Protein AF-H1AEE4-F1 (afdb_monomer_lite)

Foldseek 3Di:
DQDDDDDDDDCLQVVADPPPVVADRQGNDPPDGDPCVVVVVVVVVVVVVCVPVPDPPVPGPPPPDD

Organism: NCBI:txid370362

Radius of gyration: 15.59 Å; chains: 1; bounding box: 34×21×40 Å

pLDDT: mean 79.07, std 12.91, range [50.41, 95.0]

Secondary structure (DSSP, 8-state):
----------HHHHTS-TTTSS--SS-SSTT---TTHHHHHHHHHHHHHHHHHHS-GGG-TT----

Structure (mmCIF, N/CA/C/O backbone):
data_AF-H1AEE4-F1
#
_entry.id   AF-H1AEE4-F1
#
loop_
_atom_site.group_PDB
_atom_site.id
_atom_site.type_symbol
_atom_site.label_atom_id
_atom_site.label_alt_id
_atom_site.label_comp_id
_atom_site.label_asym_id
_atom_site.label_entity_id
_atom_site.label_seq_id
_atom_site.pdbx_PDB_ins_code
_atom_site.Cartn_x
_atom_site.Cartn_y
_atom_site.Cartn_z
_atom_site.occupancy
_atom_site.B_iso_or_equiv
_atom_site.auth_seq_id
_atom_site.auth_comp_id
_atom_site.auth_asym_id
_atom_site.auth_atom_id
_atom_site.pdbx_PDB_model_num
ATOM 1 N N . ARG A 1 1 ? -0.928 1.932 -22.362 1.00 50.41 1 ARG A N 1
ATOM 2 C CA . ARG A 1 1 ? -0.587 0.678 -23.080 1.00 50.41 1 ARG A CA 1
ATOM 3 C C . ARG A 1 1 ? 0.942 0.655 -23.121 1.00 50.41 1 ARG A C 1
ATOM 5 O O . ARG A 1 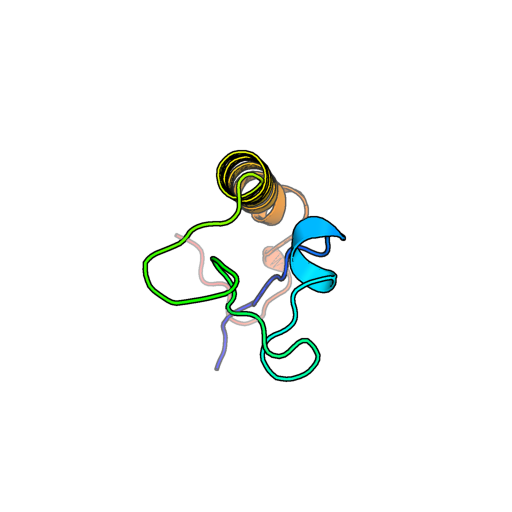1 ? 1.468 1.683 -23.512 1.00 50.41 1 ARG A O 1
ATOM 12 N N . GLY A 1 2 ? 1.610 -0.382 -22.596 1.00 73.75 2 GLY A N 1
ATOM 13 C CA . GLY A 1 2 ? 3.080 -0.406 -22.416 1.00 73.75 2 GLY A CA 1
ATOM 14 C C . GLY A 1 2 ? 3.596 -0.057 -21.006 1.00 73.75 2 GLY A C 1
ATOM 15 O O . GLY A 1 2 ? 4.654 0.538 -20.889 1.00 73.75 2 GLY A O 1
ATOM 16 N N . VAL A 1 3 ? 2.840 -0.360 -19.942 1.00 76.06 3 VAL A N 1
ATOM 17 C CA . VAL A 1 3 ? 3.301 -0.178 -18.549 1.00 76.06 3 VAL A CA 1
ATOM 18 C C . VAL A 1 3 ? 3.180 -1.510 -17.829 1.00 76.06 3 VAL A C 1
ATOM 20 O O . VAL A 1 3 ? 2.068 -2.040 -17.740 1.00 76.06 3 VAL A O 1
ATOM 23 N N . ASP A 1 4 ? 4.292 -2.000 -17.292 1.00 78.88 4 ASP A N 1
ATOM 24 C CA . ASP A 1 4 ? 4.308 -3.176 -16.430 1.00 78.88 4 ASP A CA 1
ATOM 25 C C . ASP A 1 4 ? 3.797 -2.783 -15.044 1.00 78.88 4 ASP A C 1
ATOM 27 O O . ASP A 1 4 ? 4.336 -1.900 -14.376 1.00 78.88 4 ASP A O 1
ATOM 31 N N . ARG A 1 5 ? 2.684 -3.394 -14.634 1.00 84.62 5 ARG A N 1
ATOM 32 C CA . ARG A 1 5 ? 2.043 -3.135 -13.343 1.00 84.62 5 ARG A CA 1
ATOM 33 C C . ARG A 1 5 ? 2.309 -4.312 -12.426 1.00 84.62 5 ARG A C 1
ATOM 35 O O . ARG A 1 5 ? 1.943 -5.437 -12.749 1.00 84.62 5 ARG A O 1
ATOM 42 N N . VAL A 1 6 ? 2.899 -4.025 -11.276 1.00 85.12 6 VAL A N 1
ATOM 43 C CA . VAL A 1 6 ? 3.243 -5.018 -10.259 1.00 85.12 6 VAL A CA 1
ATOM 44 C C . VAL A 1 6 ? 2.361 -4.777 -9.042 1.00 85.12 6 VAL A C 1
ATOM 46 O O . VAL A 1 6 ? 2.169 -3.633 -8.630 1.00 85.12 6 VAL A O 1
ATOM 49 N N . PHE A 1 7 ? 1.816 -5.851 -8.477 1.00 87.62 7 PHE A N 1
ATOM 50 C CA . PHE A 1 7 ? 1.008 -5.805 -7.262 1.00 87.62 7 PHE A CA 1
ATOM 51 C C . PHE A 1 7 ? 1.761 -6.490 -6.122 1.00 87.62 7 PHE A C 1
ATOM 53 O O . PHE A 1 7 ? 2.377 -7.533 -6.327 1.00 87.62 7 PHE A O 1
ATOM 60 N N . VAL A 1 8 ? 1.701 -5.902 -4.926 1.00 88.44 8 VAL A N 1
ATOM 61 C CA . VAL A 1 8 ? 2.240 -6.514 -3.706 1.00 88.44 8 VAL A CA 1
ATOM 62 C C . VAL A 1 8 ? 1.158 -7.401 -3.107 1.00 88.44 8 VAL A C 1
ATOM 64 O O . VAL A 1 8 ? 0.148 -6.900 -2.609 1.00 88.44 8 VAL A O 1
ATOM 67 N N . ASP A 1 9 ? 1.368 -8.712 -3.176 1.00 87.62 9 ASP A N 1
ATOM 68 C CA . ASP A 1 9 ? 0.488 -9.695 -2.555 1.00 87.62 9 ASP A CA 1
ATOM 69 C C . ASP A 1 9 ? 0.929 -9.950 -1.105 1.00 87.62 9 ASP A C 1
ATOM 71 O O . ASP A 1 9 ? 2.010 -10.481 -0.849 1.00 87.62 9 ASP A O 1
ATOM 75 N N . HIS A 1 10 ? 0.114 -9.504 -0.148 1.00 86.75 10 HIS A N 1
ATOM 76 C CA . HIS A 1 10 ? 0.316 -9.762 1.274 1.00 86.75 10 HIS A CA 1
ATOM 77 C C . HIS A 1 10 ? -1.040 -9.756 2.006 1.00 86.75 10 HIS A C 1
ATOM 79 O O . HIS A 1 10 ? -1.885 -8.907 1.688 1.00 86.75 10 HIS A O 1
ATOM 85 N N . PRO A 1 11 ? -1.256 -10.613 3.029 1.00 86.38 11 PRO A N 1
ATOM 86 C CA . PRO A 1 11 ? -2.515 -10.680 3.782 1.00 86.38 11 PRO A CA 1
ATOM 87 C C . PRO A 1 11 ? -3.004 -9.320 4.297 1.00 86.38 11 PRO A C 1
ATOM 89 O O . PRO A 1 11 ? -4.175 -8.983 4.158 1.00 86.38 11 PRO A O 1
ATOM 92 N N . PHE A 1 12 ? -2.084 -8.463 4.754 1.00 83.38 12 PHE A N 1
ATOM 93 C CA . PHE A 1 12 ? -2.411 -7.104 5.213 1.00 83.38 12 PHE A CA 1
ATOM 94 C C . PHE A 1 12 ? -3.059 -6.194 4.152 1.00 83.38 12 PHE A C 1
ATOM 96 O O . PHE A 1 12 ? -3.643 -5.164 4.495 1.00 83.38 12 PHE A O 1
ATOM 103 N N . PHE A 1 13 ? -2.955 -6.524 2.864 1.00 83.19 13 PHE A N 1
ATOM 104 C CA . PHE A 1 13 ? -3.660 -5.826 1.787 1.00 83.19 13 PHE A CA 1
ATOM 105 C C . PHE A 1 13 ? -4.880 -6.608 1.300 1.00 83.19 13 PHE A C 1
ATOM 107 O O . PHE A 1 13 ? -5.928 -6.004 1.069 1.00 83.19 13 PHE A O 1
ATOM 114 N N . LEU A 1 14 ? -4.763 -7.932 1.173 1.00 76.69 14 LEU A N 1
ATOM 115 C CA . LEU A 1 14 ? -5.820 -8.782 0.624 1.00 76.69 14 LEU A CA 1
ATOM 116 C C . LEU A 1 14 ? -7.008 -9.006 1.560 1.00 76.69 14 LEU A C 1
ATOM 118 O O . LEU A 1 14 ? -8.102 -9.287 1.084 1.00 76.69 14 LEU A O 1
ATOM 122 N N . GLU A 1 15 ? -6.841 -8.866 2.872 1.00 71.88 15 GLU A N 1
ATOM 123 C CA . GLU A 1 15 ? -7.951 -9.034 3.819 1.00 71.88 15 GLU A CA 1
ATOM 124 C C . GLU A 1 15 ? -8.927 -7.844 3.814 1.00 71.88 15 GLU A C 1
ATOM 126 O O . GLU A 1 15 ? -10.034 -7.941 4.340 1.00 71.88 15 GLU A O 1
ATOM 131 N N . LYS A 1 16 ? -8.548 -6.717 3.196 1.00 69.31 16 LYS A N 1
ATOM 132 C CA . LYS A 1 16 ? -9.284 -5.443 3.245 1.00 69.31 16 LYS A CA 1
ATOM 133 C C . LYS A 1 16 ? -9.636 -4.948 1.835 1.00 69.31 16 LYS A C 1
ATOM 135 O O . LYS A 1 16 ? -9.268 -3.843 1.434 1.00 69.31 16 LYS A O 1
ATOM 140 N N . VAL A 1 17 ? -10.338 -5.783 1.060 1.00 65.50 17 VAL A N 1
ATOM 141 C CA . VAL A 1 17 ? -10.691 -5.489 -0.344 1.00 65.50 17 VAL A CA 1
ATOM 142 C C . VAL A 1 17 ? -11.910 -4.576 -0.444 1.00 65.50 17 VAL A C 1
ATOM 144 O O . VAL A 1 17 ? -13.027 -4.934 -0.053 1.00 65.50 17 VAL A O 1
ATOM 147 N N . TRP A 1 18 ? -11.708 -3.427 -1.089 1.00 61.53 18 TRP A N 1
ATOM 148 C CA . TRP A 1 18 ? -12.773 -2.489 -1.430 1.00 61.53 18 TRP A CA 1
ATOM 149 C C . TRP A 1 18 ? -13.938 -3.200 -2.139 1.00 61.53 18 TRP A C 1
ATOM 151 O O . TRP A 1 18 ? -13.754 -3.863 -3.158 1.00 61.53 18 TRP A O 1
ATOM 161 N N . GLY A 1 19 ? -15.150 -3.067 -1.595 1.00 64.44 19 GLY A N 1
ATOM 162 C CA . GLY A 1 19 ? -16.374 -3.631 -2.174 1.00 64.44 19 GLY A CA 1
ATOM 163 C C . GLY A 1 19 ? -16.711 -5.076 -1.780 1.00 64.44 19 GLY A C 1
ATOM 164 O O . GLY A 1 19 ? -17.869 -5.453 -1.927 1.00 64.44 19 GLY A O 1
ATOM 165 N N . LYS A 1 20 ? -15.774 -5.863 -1.223 1.00 69.06 20 LYS A N 1
ATOM 166 C CA . LYS A 1 20 ? -16.088 -7.189 -0.641 1.00 69.06 20 LYS A CA 1
ATOM 167 C C . LYS A 1 20 ? -16.270 -7.141 0.874 1.00 69.06 20 LYS A C 1
ATOM 169 O O . LYS A 1 20 ? -17.200 -7.748 1.388 1.00 69.06 20 LYS A O 1
ATOM 174 N N . THR A 1 21 ? -15.427 -6.386 1.575 1.00 65.56 21 THR A N 1
ATOM 175 C CA . THR A 1 21 ? -15.488 -6.225 3.040 1.00 65.56 21 THR A CA 1
ATOM 176 C C . THR A 1 21 ? -16.132 -4.905 3.477 1.00 65.56 21 THR A C 1
ATOM 178 O O . THR A 1 21 ? -16.140 -4.601 4.662 1.00 65.56 21 THR A O 1
ATOM 181 N N . GLN A 1 22 ? -16.642 -4.093 2.534 1.00 67.06 22 GLN A N 1
ATOM 182 C CA . GLN A 1 22 ? -17.154 -2.719 2.745 1.00 67.06 22 GLN A CA 1
ATOM 183 C C . GLN A 1 22 ? -16.163 -1.735 3.403 1.00 67.06 22 GLN A C 1
ATOM 185 O O . GLN A 1 22 ? -16.491 -0.570 3.615 1.00 67.06 22 GLN A O 1
ATOM 190 N N . SER A 1 23 ? -14.935 -2.173 3.668 1.00 69.12 23 SER A N 1
ATOM 191 C CA . SER A 1 23 ? -13.874 -1.381 4.266 1.00 69.12 23 SER A CA 1
ATOM 192 C C . SER A 1 23 ? -13.115 -0.554 3.231 1.00 69.12 23 SER A C 1
ATOM 194 O O . SER A 1 23 ? -12.936 -0.984 2.085 1.00 69.12 23 SER A O 1
ATOM 196 N N . LYS A 1 24 ? -12.619 0.621 3.637 1.00 81.75 24 LYS A N 1
ATOM 197 C CA . LYS A 1 24 ? -11.741 1.444 2.796 1.00 81.75 24 LYS A CA 1
ATOM 198 C C . LYS A 1 24 ? -10.307 0.909 2.846 1.00 81.75 24 LYS A C 1
ATOM 200 O O . LYS A 1 24 ? -9.940 0.134 3.719 1.00 81.75 24 LYS A O 1
ATOM 205 N N . ILE A 1 25 ? -9.473 1.329 1.894 1.00 83.75 25 ILE A N 1
ATOM 206 C CA . ILE A 1 25 ? -8.088 0.831 1.753 1.00 83.75 25 ILE A CA 1
ATOM 207 C C . ILE A 1 25 ? -7.230 1.208 2.974 1.00 83.75 25 ILE A C 1
ATOM 209 O O . ILE A 1 25 ? -6.417 0.407 3.450 1.00 83.75 25 ILE A O 1
ATOM 213 N N . TYR A 1 26 ? -7.432 2.424 3.482 1.00 87.38 26 TYR A N 1
ATOM 214 C CA . TYR A 1 26 ? -6.630 3.021 4.552 1.00 87.38 26 TYR A CA 1
ATOM 215 C C . TYR A 1 26 ? -7.295 2.938 5.926 1.00 87.38 26 TYR A C 1
ATOM 217 O O . TYR A 1 26 ? -6.622 3.129 6.929 1.00 87.38 26 TYR A O 1
ATOM 225 N N . GLY A 1 27 ? -8.577 2.591 5.995 1.00 87.75 27 GLY A N 1
ATOM 226 C CA . GLY A 1 27 ? -9.319 2.599 7.246 1.00 87.75 27 GLY A CA 1
ATOM 227 C C . GLY A 1 27 ? -10.719 2.015 7.112 1.00 87.75 27 GLY A C 1
ATOM 228 O O . GLY A 1 27 ? -11.199 1.810 5.996 1.00 87.75 27 GLY A O 1
ATOM 229 N N . PRO A 1 28 ? -11.412 1.742 8.225 1.00 84.94 28 PRO A N 1
ATOM 230 C CA . PRO A 1 28 ? -12.798 1.289 8.174 1.00 84.94 28 PRO A CA 1
ATOM 231 C C . PRO A 1 28 ? -13.727 2.391 7.635 1.00 84.94 28 PRO A C 1
ATOM 233 O O . PRO A 1 28 ? -14.622 2.113 6.837 1.00 84.94 28 PRO A O 1
ATOM 236 N N . ILE A 1 29 ? -13.472 3.652 8.003 1.00 86.38 29 ILE A N 1
ATOM 237 C CA . ILE A 1 29 ? -14.240 4.836 7.597 1.00 86.38 29 ILE A CA 1
ATOM 238 C C . ILE A 1 29 ? -13.309 5.967 7.131 1.00 86.38 29 ILE A C 1
ATOM 240 O O . ILE A 1 29 ? -12.094 5.822 7.107 1.00 86.38 29 ILE A O 1
ATOM 244 N N . ALA A 1 30 ? -13.869 7.090 6.664 1.00 85.25 30 ALA A N 1
ATOM 245 C CA . ALA A 1 30 ? -13.039 8.265 6.368 1.00 85.25 30 ALA A CA 1
ATOM 246 C C . ALA A 1 30 ? -12.661 8.977 7.671 1.00 85.25 30 ALA A C 1
ATOM 248 O O . ALA A 1 30 ? -13.535 9.194 8.504 1.00 85.25 30 ALA A O 1
ATOM 249 N N . GLY A 1 31 ? -11.396 9.378 7.800 1.00 89.56 31 GLY A N 1
ATOM 250 C CA . GLY A 1 31 ? -10.886 10.075 8.985 1.00 89.56 31 GLY A CA 1
ATOM 251 C C . GLY A 1 31 ? -10.379 9.154 10.097 1.00 89.56 31 GLY A C 1
ATOM 252 O O . GLY A 1 31 ? -9.874 9.656 11.094 1.00 89.56 31 GLY A O 1
ATOM 253 N N . GLU A 1 32 ? -10.472 7.835 9.921 1.00 90.38 32 GLU A N 1
ATOM 254 C CA . GLU A 1 32 ? -9.902 6.844 10.831 1.00 90.38 32 GLU A CA 1
ATOM 255 C C . GLU A 1 32 ? -9.007 5.895 10.041 1.00 90.38 32 GLU A C 1
ATOM 257 O O . GLU A 1 32 ? -9.471 5.260 9.095 1.00 90.38 32 GLU A O 1
ATOM 262 N N . ASP A 1 33 ? -7.740 5.800 10.435 1.00 91.31 33 ASP A N 1
ATOM 263 C CA . ASP A 1 33 ? -6.745 4.953 9.787 1.00 91.31 33 ASP A CA 1
ATOM 264 C C . ASP A 1 33 ? -6.601 3.612 10.512 1.00 91.31 33 ASP A C 1
ATOM 266 O O . ASP A 1 33 ? -6.740 3.515 11.732 1.00 91.31 33 ASP A O 1
ATOM 270 N N . TYR A 1 34 ? -6.249 2.561 9.775 1.00 89.88 34 TYR A N 1
ATOM 271 C CA . TYR A 1 34 ? -5.863 1.304 10.401 1.00 89.88 34 TYR A CA 1
ATOM 272 C C . TYR A 1 34 ? -4.527 1.418 11.144 1.00 89.88 34 TYR A C 1
ATOM 274 O O . TYR A 1 34 ? -3.556 1.964 10.620 1.00 89.88 34 TYR A O 1
ATOM 282 N N . GLN A 1 35 ? -4.439 0.803 12.325 1.00 90.94 35 GLN A N 1
ATOM 283 C CA . GLN A 1 35 ? -3.212 0.785 13.132 1.00 90.94 35 GLN A CA 1
ATOM 284 C C . GLN A 1 35 ? -2.030 0.124 12.405 1.00 90.94 35 GLN A C 1
ATOM 286 O O . GLN A 1 35 ? -0.888 0.557 12.540 1.00 90.94 35 GLN A O 1
ATOM 291 N N . ASP A 1 36 ? -2.303 -0.885 11.578 1.00 89.38 36 ASP A N 1
ATOM 292 C CA . ASP A 1 36 ? -1.313 -1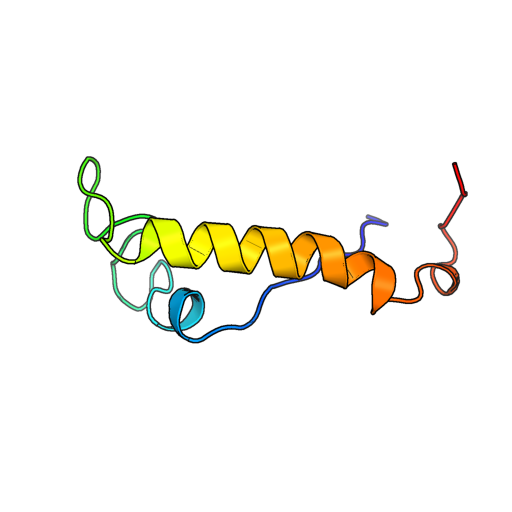.597 10.772 1.00 89.38 36 ASP A CA 1
ATOM 293 C C . ASP A 1 36 ? -0.850 -0.817 9.529 1.00 89.38 36 ASP A C 1
ATOM 295 O O . ASP A 1 36 ? 0.053 -1.278 8.832 1.00 89.38 36 ASP A O 1
ATOM 299 N N . ASN A 1 37 ? -1.391 0.378 9.246 1.00 90.38 37 ASN A N 1
ATOM 300 C CA . ASN A 1 37 ? -0.998 1.165 8.071 1.00 90.38 37 ASN A CA 1
ATOM 301 C C . ASN A 1 37 ? 0.497 1.484 8.032 1.00 90.38 37 ASN A C 1
ATOM 303 O O . ASN A 1 37 ? 1.098 1.391 6.965 1.00 90.38 37 ASN A O 1
ATOM 307 N N . GLN A 1 38 ? 1.116 1.821 9.168 1.00 92.69 38 GLN A N 1
ATOM 308 C CA . GLN A 1 38 ? 2.553 2.118 9.186 1.00 92.69 38 GLN A CA 1
ATOM 309 C C . GLN A 1 38 ? 3.383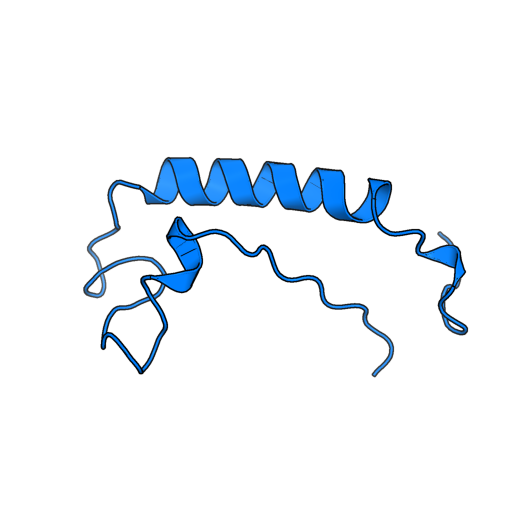 0.925 8.701 1.00 92.69 38 GLN A C 1
ATOM 311 O O . GLN A 1 38 ? 4.265 1.087 7.859 1.00 92.69 38 GLN A O 1
ATOM 316 N N . LEU A 1 39 ? 3.057 -0.278 9.183 1.00 92.50 39 LEU A N 1
ATOM 317 C CA . LEU A 1 39 ? 3.732 -1.511 8.783 1.00 92.50 39 LEU A CA 1
ATOM 318 C C . LEU A 1 39 ? 3.395 -1.910 7.340 1.00 92.50 39 LEU A C 1
ATOM 320 O O . LEU A 1 39 ? 4.260 -2.367 6.599 1.00 92.50 39 LEU A O 1
ATOM 324 N N . ARG A 1 40 ? 2.145 -1.707 6.913 1.00 91.56 40 ARG A N 1
ATOM 325 C CA . ARG A 1 40 ? 1.718 -1.945 5.528 1.00 91.56 40 ARG A CA 1
ATOM 326 C C . ARG A 1 40 ? 2.532 -1.103 4.561 1.00 91.56 40 ARG A C 1
ATOM 328 O O . ARG A 1 40 ? 3.090 -1.636 3.607 1.00 91.56 40 ARG A O 1
ATOM 335 N N . PHE A 1 41 ? 2.635 0.198 4.809 1.00 92.50 41 PHE A N 1
ATOM 336 C CA . PHE A 1 41 ? 3.359 1.089 3.911 1.00 92.50 41 PHE A CA 1
ATOM 337 C C . PHE A 1 41 ? 4.869 0.880 3.963 1.00 92.50 41 PHE A C 1
ATOM 339 O O . PHE A 1 41 ? 5.505 0.955 2.915 1.00 92.50 41 PHE A O 1
ATOM 346 N N . SER A 1 42 ? 5.451 0.553 5.121 1.00 95.00 42 SER A N 1
ATOM 347 C CA . SER A 1 42 ? 6.876 0.213 5.178 1.00 95.00 42 SER A CA 1
ATOM 348 C C . SER A 1 42 ? 7.188 -1.049 4.367 1.00 95.00 42 SER A C 1
ATOM 350 O O . SER A 1 42 ? 8.111 -1.029 3.551 1.00 95.00 42 SER A O 1
ATOM 352 N N . LEU A 1 43 ? 6.367 -2.097 4.501 1.00 93.38 43 LEU A N 1
ATOM 353 C CA . LEU A 1 43 ? 6.472 -3.321 3.705 1.00 93.38 43 LEU A CA 1
ATOM 354 C C . LEU A 1 43 ? 6.282 -3.040 2.209 1.00 93.38 43 LEU A C 1
ATOM 356 O O . LEU A 1 43 ? 7.056 -3.520 1.385 1.00 93.38 43 LEU A O 1
ATOM 360 N N . PHE A 1 44 ? 5.274 -2.243 1.851 1.00 93.56 44 PHE A N 1
ATOM 361 C CA . PHE A 1 44 ? 5.016 -1.863 0.463 1.00 93.56 44 PHE A CA 1
ATOM 362 C C . PHE A 1 44 ? 6.210 -1.130 -0.156 1.00 93.56 44 PHE A C 1
ATOM 364 O O . PHE A 1 44 ? 6.616 -1.457 -1.267 1.00 93.56 44 PHE A O 1
ATOM 371 N N . CYS A 1 45 ? 6.813 -0.183 0.568 1.00 94.00 45 CYS A N 1
ATOM 372 C CA . CYS A 1 45 ? 8.004 0.529 0.109 1.00 94.00 45 CYS A CA 1
ATOM 373 C C . CYS A 1 45 ? 9.192 -0.416 -0.105 1.00 94.00 45 CYS A C 1
ATOM 375 O O . CYS A 1 45 ? 9.884 -0.304 -1.113 1.00 94.00 45 CYS A O 1
ATOM 377 N N . GLN A 1 46 ? 9.414 -1.370 0.803 1.00 93.88 46 GLN A N 1
ATOM 378 C CA . GLN A 1 46 ? 10.464 -2.380 0.636 1.00 93.88 46 GLN A CA 1
ATOM 379 C C . GLN A 1 46 ? 10.202 -3.264 -0.588 1.00 93.88 46 GLN A C 1
ATOM 381 O O . GLN A 1 46 ? 11.089 -3.440 -1.419 1.00 93.88 46 GLN A O 1
ATOM 386 N N . ALA A 1 47 ? 8.972 -3.749 -0.756 1.00 91.50 47 ALA A N 1
ATOM 387 C CA . ALA A 1 47 ? 8.587 -4.548 -1.914 1.00 91.50 47 ALA A CA 1
ATOM 388 C C . ALA A 1 47 ? 8.729 -3.768 -3.232 1.00 91.50 47 ALA A C 1
ATOM 390 O O . ALA A 1 47 ? 9.153 -4.334 -4.234 1.00 91.50 47 ALA A O 1
ATOM 391 N N . ALA A 1 48 ? 8.438 -2.465 -3.236 1.00 90.06 48 ALA A N 1
ATOM 392 C CA . ALA A 1 48 ? 8.621 -1.606 -4.403 1.00 90.06 48 ALA A CA 1
ATOM 393 C C . ALA A 1 48 ? 10.101 -1.414 -4.778 1.00 90.06 48 ALA A C 1
ATOM 395 O O . ALA A 1 48 ? 10.413 -1.310 -5.961 1.00 90.06 48 ALA A O 1
ATOM 396 N N . LEU A 1 49 ? 11.010 -1.393 -3.796 1.00 90.44 49 LEU A N 1
ATOM 397 C CA . LEU A 1 49 ? 12.459 -1.362 -4.038 1.00 90.44 49 LEU A CA 1
ATOM 398 C C . LEU A 1 49 ? 12.994 -2.709 -4.542 1.00 90.44 49 LEU A C 1
ATOM 400 O O . LEU A 1 49 ? 13.916 -2.735 -5.357 1.00 90.44 49 LEU A O 1
ATOM 404 N N . GLU A 1 50 ? 12.412 -3.818 -4.086 1.00 89.94 50 GLU A N 1
ATOM 405 C CA . GLU A 1 50 ? 12.779 -5.168 -4.529 1.00 89.94 50 GLU A CA 1
ATOM 406 C C . GLU A 1 50 ? 12.189 -5.535 -5.896 1.00 89.94 50 GLU A C 1
ATOM 408 O O . GLU A 1 50 ? 12.832 -6.235 -6.677 1.00 89.94 50 GLU A O 1
ATOM 413 N N . ALA A 1 51 ? 11.003 -5.026 -6.237 1.00 87.50 51 ALA A N 1
ATOM 414 C CA . ALA A 1 51 ? 10.328 -5.296 -7.504 1.00 87.50 51 ALA A CA 1
ATOM 415 C C . ALA A 1 51 ? 11.232 -5.122 -8.744 1.00 87.50 51 ALA A C 1
ATOM 417 O O . ALA A 1 51 ? 11.325 -6.075 -9.514 1.00 87.50 51 ALA A O 1
ATOM 418 N N . PRO A 1 52 ? 11.954 -4.002 -8.954 1.00 82.81 52 PRO A N 1
ATOM 419 C CA . PRO A 1 52 ? 12.838 -3.846 -10.113 1.00 82.81 52 PRO A CA 1
ATOM 420 C C . PRO A 1 52 ? 14.091 -4.732 -10.061 1.00 82.81 52 PRO A C 1
ATOM 422 O O . PRO A 1 52 ? 14.723 -4.941 -11.091 1.00 82.81 52 PRO A O 1
ATOM 425 N N . ARG A 1 53 ? 14.478 -5.242 -8.883 1.00 84.44 53 ARG A N 1
ATOM 426 C CA . ARG A 1 53 ? 15.618 -6.164 -8.733 1.00 84.44 53 ARG A CA 1
ATOM 427 C C . ARG A 1 53 ? 15.214 -7.594 -9.074 1.00 84.44 53 ARG A C 1
ATOM 429 O O . ARG A 1 53 ? 15.987 -8.319 -9.691 1.00 84.44 53 ARG A O 1
ATOM 436 N N . ALA A 1 54 ? 14.009 -7.989 -8.666 1.00 80.94 54 ALA A N 1
ATOM 437 C CA . ALA A 1 54 ? 13.444 -9.306 -8.929 1.00 80.94 54 ALA A CA 1
ATOM 438 C C . ALA A 1 54 ? 12.880 -9.433 -10.355 1.00 80.94 54 ALA A C 1
ATOM 440 O O . ALA A 1 54 ? 12.930 -10.512 -10.947 1.00 80.94 54 ALA A O 1
ATOM 441 N N . LEU A 1 55 ? 12.348 -8.345 -10.919 1.00 73.62 55 LEU A N 1
ATOM 442 C CA . LEU A 1 55 ? 11.809 -8.312 -12.276 1.00 73.62 55 LEU A CA 1
ATOM 443 C C . LEU A 1 55 ? 12.903 -7.936 -13.273 1.00 73.62 55 LEU A C 1
ATOM 445 O O . LEU A 1 55 ? 13.430 -6.829 -13.267 1.00 73.62 55 LEU A O 1
ATOM 449 N N . ASN A 1 56 ? 13.209 -8.853 -14.188 1.00 64.62 56 ASN A N 1
ATOM 450 C CA . ASN A 1 56 ? 14.102 -8.578 -15.306 1.00 64.62 56 ASN A CA 1
ATOM 451 C C . ASN A 1 56 ? 13.337 -7.793 -16.391 1.00 64.62 56 ASN A C 1
ATOM 453 O O . ASN A 1 56 ? 12.722 -8.374 -17.289 1.00 64.62 56 ASN A O 1
ATOM 457 N N . LEU A 1 57 ? 13.356 -6.460 -16.282 1.00 63.44 57 LEU A N 1
ATOM 458 C CA . LEU A 1 57 ? 12.626 -5.526 -17.160 1.00 63.44 57 LEU A CA 1
ATOM 459 C C . LEU A 1 57 ? 13.122 -5.517 -18.623 1.00 63.44 57 LEU A C 1
ATOM 461 O O . LEU A 1 57 ? 12.507 -4.892 -19.480 1.00 63.44 57 LEU A O 1
ATOM 465 N N . ASN A 1 58 ? 14.189 -6.258 -18.940 1.00 57.16 58 ASN A N 1
ATOM 466 C CA . ASN A 1 58 ? 14.763 -6.363 -20.288 1.00 57.16 58 ASN A CA 1
ATOM 467 C C . ASN A 1 58 ? 13.941 -7.220 -21.274 1.00 57.16 58 ASN A C 1
ATOM 469 O O . ASN A 1 58 ? 14.346 -7.382 -22.421 1.00 57.16 58 ASN A O 1
ATOM 473 N N . SER A 1 59 ? 12.826 -7.819 -20.843 1.00 54.84 59 SER A N 1
ATOM 474 C CA . SER A 1 59 ? 11.988 -8.692 -21.686 1.00 54.84 59 SER A CA 1
ATOM 475 C C . SER A 1 59 ? 10.819 -7.974 -22.371 1.00 54.84 59 SER A C 1
ATOM 477 O O . SER A 1 59 ? 10.068 -8.601 -23.117 1.00 54.84 59 SER A O 1
ATOM 479 N N . ASN A 1 60 ? 10.652 -6.669 -22.137 1.00 57.44 60 ASN A N 1
ATOM 480 C CA . ASN A 1 60 ? 9.573 -5.884 -22.724 1.00 57.44 60 ASN A CA 1
ATOM 481 C C . ASN A 1 60 ? 10.043 -5.237 -24.042 1.00 57.44 60 ASN A C 1
ATOM 483 O O . ASN A 1 60 ? 11.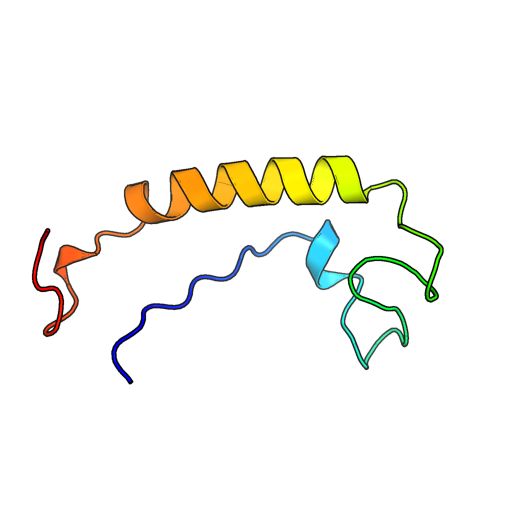008 -4.476 -24.043 1.00 57.44 60 ASN A O 1
ATOM 487 N N . GLU A 1 61 ? 9.348 -5.499 -25.156 1.00 55.41 61 GLU A N 1
ATOM 488 C CA . GLU A 1 61 ? 9.676 -4.958 -26.495 1.00 55.41 61 GLU A CA 1
ATOM 489 C C . GLU A 1 61 ? 9.688 -3.417 -26.553 1.00 55.41 61 GLU A C 1
ATOM 491 O O . GLU A 1 61 ? 10.239 -2.833 -27.484 1.00 55.41 61 GLU A O 1
ATOM 496 N N . TYR A 1 62 ? 9.099 -2.752 -25.554 1.00 58.56 62 TYR A N 1
ATOM 497 C CA . TYR A 1 62 ? 9.035 -1.293 -25.436 1.00 58.56 62 TYR A CA 1
ATOM 498 C C . TYR A 1 62 ? 9.992 -0.712 -24.386 1.00 58.56 62 TYR A C 1
ATOM 500 O O . TYR A 1 62 ? 9.930 0.489 -24.112 1.00 58.56 62 TYR A O 1
ATOM 508 N N . PHE A 1 63 ? 10.869 -1.527 -23.787 1.00 56.34 63 PHE A N 1
ATOM 509 C CA . PHE A 1 63 ? 11.875 -1.054 -22.838 1.00 56.34 63 PHE A CA 1
ATOM 510 C C . PHE A 1 63 ? 12.956 -0.254 -23.575 1.00 56.34 63 PHE A C 1
ATOM 512 O O . PHE A 1 63 ? 13.958 -0.783 -24.050 1.00 56.34 63 PHE A O 1
ATOM 519 N N . SER A 1 64 ? 12.726 1.050 -23.697 1.00 55.97 64 SER A N 1
ATOM 520 C CA . SER A 1 64 ? 13.754 2.021 -24.064 1.00 55.97 64 SER A CA 1
ATOM 521 C C . SER A 1 64 ? 14.408 2.450 -22.755 1.00 55.97 64 SER A C 1
ATOM 523 O O . SER A 1 64 ? 13.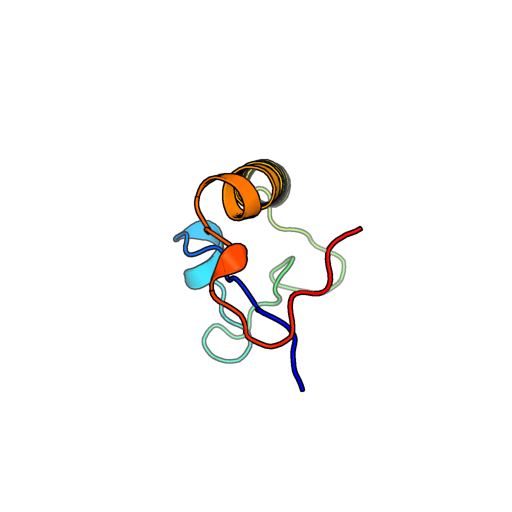739 3.064 -21.928 1.00 55.97 64 SER A O 1
ATOM 525 N N . GLY A 1 65 ? 15.650 2.027 -22.516 1.00 64.31 65 GLY A N 1
ATOM 526 C CA . GLY A 1 65 ? 16.417 2.369 -21.310 1.00 64.31 65 GLY A CA 1
ATOM 527 C C . 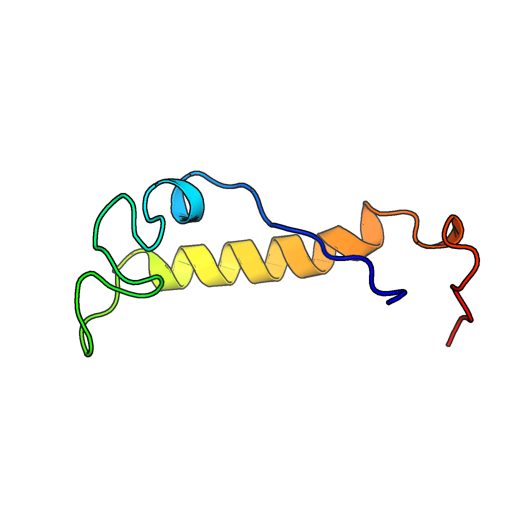GLY A 1 65 ? 16.583 3.887 -21.076 1.00 64.31 65 GLY A C 1
ATOM 528 O O . GLY A 1 65 ? 16.034 4.680 -21.838 1.00 64.31 65 GLY A O 1
ATOM 529 N N . PRO A 1 66 ? 17.309 4.281 -20.010 1.00 58.72 66 PRO A N 1
ATOM 530 C CA . PRO A 1 66 ? 17.255 5.620 -19.409 1.00 58.72 66 PRO A CA 1
ATOM 531 C C . PRO A 1 66 ? 17.629 6.773 -20.346 1.00 58.72 66 PRO A C 1
ATOM 533 O O . PRO A 1 66 ? 18.524 6.587 -21.201 1.00 58.72 66 PRO A O 1
#

Sequence (66 aa):
RGVDRVFVDHPFFLEKVWGKTQSKIYGPIAGEDYQDNQLRFSLFCQAALEAPRALNLNSNEYFSGP

InterPro domains:
  IPR013534 Starch synthase, catalytic domain [PF08323] (2-55)